Protein AF-A0A659UN12-F1 (afdb_monomer_lite)

Structure (mmCIF, N/CA/C/O backbone):
data_AF-A0A659UN12-F1
#
_entry.id   AF-A0A659UN12-F1
#
loop_
_atom_site.group_PDB
_atom_site.id
_atom_site.type_symbol
_atom_site.label_atom_id
_atom_site.label_alt_id
_atom_site.label_comp_id
_atom_site.label_asym_id
_atom_site.label_entity_id
_atom_site.label_seq_id
_atom_site.pdbx_PDB_ins_code
_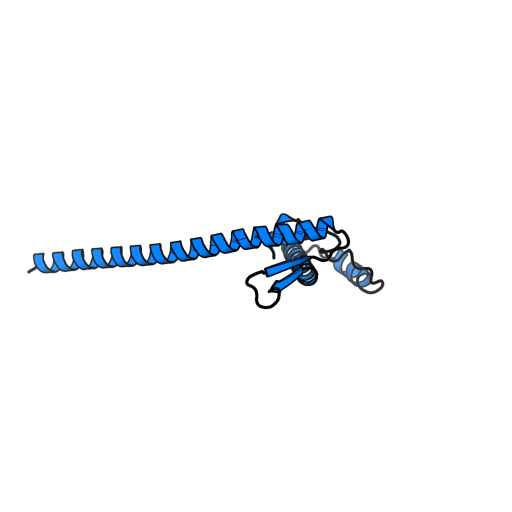atom_site.Cartn_x
_atom_site.Cartn_y
_atom_site.Cartn_z
_atom_site.occupancy
_atom_site.B_iso_or_equiv
_atom_site.auth_seq_id
_atom_site.auth_comp_id
_atom_site.auth_asym_id
_atom_site.auth_atom_id
_atom_site.pdbx_PDB_model_num
ATOM 1 N N . LEU A 1 1 ? -0.762 2.579 -1.713 1.00 91.88 1 LEU A N 1
ATOM 2 C CA . LEU A 1 1 ? 0.355 2.136 -2.586 1.00 91.88 1 LEU A CA 1
ATOM 3 C C . LEU A 1 1 ? 1.663 2.854 -2.258 1.00 91.88 1 LEU A C 1
ATOM 5 O O . LEU A 1 1 ? 2.712 2.249 -2.434 1.00 91.88 1 LEU A O 1
ATOM 9 N N . ASP A 1 2 ? 1.623 4.070 -1.704 1.00 95.31 2 ASP A N 1
ATOM 10 C CA . ASP A 1 2 ? 2.821 4.807 -1.269 1.00 95.31 2 ASP A CA 1
ATOM 11 C C . ASP A 1 2 ? 3.755 4.011 -0.361 1.00 95.31 2 ASP A C 1
ATOM 13 O O . ASP A 1 2 ? 4.960 3.988 -0.592 1.00 95.31 2 ASP A O 1
ATOM 17 N N . GLN A 1 3 ? 3.205 3.296 0.626 1.00 95.69 3 GLN A N 1
ATOM 18 C CA . GLN A 1 3 ? 4.010 2.454 1.515 1.00 95.69 3 GLN A CA 1
ATOM 19 C C . GLN A 1 3 ? 4.693 1.300 0.768 1.00 95.69 3 GLN A C 1
ATOM 21 O O . GLN A 1 3 ? 5.816 0.949 1.096 1.00 95.69 3 GLN A O 1
ATOM 26 N N . VAL A 1 4 ? 4.070 0.739 -0.274 1.00 96.00 4 VAL A N 1
ATOM 27 C CA . VAL A 1 4 ? 4.697 -0.307 -1.103 1.00 96.00 4 VAL A CA 1
ATOM 28 C C . VAL A 1 4 ? 5.844 0.285 -1.922 1.00 96.00 4 VAL A C 1
ATOM 30 O O . VAL A 1 4 ? 6.941 -0.267 -1.919 1.00 96.00 4 VAL A O 1
ATOM 33 N N . VAL A 1 5 ? 5.616 1.441 -2.559 1.00 96.00 5 VAL A N 1
ATOM 34 C CA . VAL A 1 5 ? 6.652 2.189 -3.295 1.00 96.00 5 VAL A CA 1
ATOM 35 C C . VAL A 1 5 ? 7.836 2.515 -2.393 1.00 96.00 5 VAL A C 1
ATOM 37 O O . VAL A 1 5 ? 8.980 2.324 -2.798 1.00 96.00 5 VAL A O 1
ATOM 40 N N . LYS A 1 6 ? 7.568 2.960 -1.164 1.00 95.69 6 LYS A N 1
ATOM 41 C CA . LYS A 1 6 ? 8.593 3.269 -0.169 1.00 95.69 6 LYS A CA 1
ATOM 42 C C . LYS A 1 6 ? 9.348 2.015 0.276 1.00 95.69 6 LYS A C 1
ATOM 44 O O . LYS A 1 6 ? 10.573 2.007 0.228 1.00 95.69 6 LYS A O 1
ATOM 49 N N . ASN A 1 7 ? 8.637 0.954 0.662 1.00 95.94 7 ASN A N 1
ATOM 50 C CA . ASN A 1 7 ? 9.235 -0.283 1.177 1.00 95.94 7 ASN A CA 1
ATOM 51 C C . ASN A 1 7 ? 10.117 -0.989 0.142 1.00 95.94 7 ASN A C 1
ATOM 53 O O . ASN A 1 7 ? 11.111 -1.606 0.511 1.00 95.94 7 ASN A O 1
ATOM 57 N N . LEU A 1 8 ? 9.755 -0.898 -1.140 1.00 96.25 8 LEU A N 1
ATOM 58 C CA . LEU A 1 8 ? 10.508 -1.503 -2.241 1.00 96.25 8 LEU A CA 1
ATOM 59 C C . LEU A 1 8 ? 11.407 -0.508 -2.982 1.00 96.25 8 LEU A C 1
ATOM 61 O O . LEU A 1 8 ? 12.025 -0.873 -3.976 1.00 96.25 8 LEU A O 1
ATOM 65 N N . ASN A 1 9 ? 11.485 0.740 -2.514 1.00 94.88 9 ASN A N 1
ATOM 66 C CA . ASN A 1 9 ? 12.263 1.808 -3.137 1.00 94.88 9 ASN A CA 1
ATOM 67 C C . ASN A 1 9 ? 11.986 1.972 -4.651 1.00 94.88 9 ASN A C 1
ATOM 69 O O . ASN A 1 9 ? 12.896 2.215 -5.447 1.00 94.88 9 ASN A O 1
ATOM 73 N N . LEU A 1 10 ? 10.718 1.852 -5.065 1.00 94.25 10 LEU A N 1
ATOM 74 C CA . LEU A 1 10 ? 10.338 1.827 -6.487 1.00 94.25 10 LEU A CA 1
ATOM 75 C C . LEU A 1 10 ? 10.600 3.156 -7.208 1.00 94.25 10 LEU A C 1
ATOM 77 O O . LEU A 1 10 ? 10.685 3.192 -8.430 1.00 94.25 10 LEU A O 1
ATOM 81 N N . VAL A 1 11 ? 10.801 4.248 -6.469 1.00 93.69 11 VAL A N 1
ATOM 82 C CA . VAL A 1 11 ? 11.256 5.531 -7.032 1.00 93.69 11 VAL A CA 1
ATOM 83 C C . VAL A 1 11 ? 12.633 5.443 -7.698 1.00 93.69 11 VAL A C 1
ATOM 85 O O . VAL A 1 11 ? 12.955 6.284 -8.536 1.00 93.69 11 VAL A O 1
ATOM 88 N N . ASN A 1 12 ? 13.431 4.428 -7.355 1.00 91.62 12 ASN A N 1
ATOM 89 C CA . ASN A 1 12 ? 14.736 4.150 -7.951 1.00 91.62 12 ASN A CA 1
ATOM 90 C C . ASN A 1 12 ? 14.714 2.946 -8.910 1.00 91.62 12 ASN A C 1
ATOM 92 O O . ASN A 1 12 ? 15.727 2.656 -9.542 1.00 91.62 12 ASN A O 1
ATOM 96 N N . ASP A 1 13 ? 13.575 2.266 -9.058 1.00 91.06 13 ASP A N 1
ATOM 97 C CA . ASP A 1 13 ? 13.438 1.122 -9.959 1.00 91.06 13 ASP A CA 1
ATOM 98 C C . ASP A 1 13 ? 13.111 1.600 -11.389 1.00 91.06 13 ASP A C 1
ATOM 100 O O . ASP A 1 13 ? 12.148 2.353 -11.560 1.00 91.06 13 ASP A O 1
ATOM 104 N N . PRO A 1 14 ? 13.862 1.180 -12.427 1.00 89.94 14 PRO A N 1
ATOM 105 C CA . PRO A 1 14 ? 13.657 1.631 -13.805 1.00 89.94 14 PRO A CA 1
ATOM 106 C C . PRO A 1 14 ? 12.251 1.346 -14.352 1.00 89.94 14 PRO A C 1
ATOM 108 O O . PRO A 1 14 ? 11.749 2.117 -15.173 1.00 89.94 14 PRO A O 1
ATOM 111 N N . GLU A 1 15 ? 11.585 0.281 -13.901 1.00 89.12 15 GLU A N 1
ATOM 112 C CA . GLU A 1 15 ? 10.229 -0.067 -14.350 1.00 89.12 15 GLU A CA 1
ATOM 113 C C . GLU A 1 15 ? 9.167 0.901 -13.807 1.00 89.12 15 GLU A C 1
ATOM 115 O O . GLU A 1 15 ? 8.116 1.085 -14.420 1.00 89.12 15 GLU A O 1
ATOM 120 N N . PHE A 1 16 ? 9.450 1.565 -12.683 1.00 92.75 16 PHE A N 1
ATOM 121 C CA . PHE A 1 16 ? 8.479 2.385 -11.958 1.00 92.75 16 PHE A CA 1
ATOM 122 C C . PHE A 1 16 ? 8.839 3.873 -11.941 1.00 92.75 16 PHE A C 1
ATOM 124 O O . PHE A 1 16 ? 7.944 4.716 -11.901 1.00 92.75 16 PHE A O 1
ATOM 131 N N . ASN A 1 17 ? 10.117 4.224 -12.061 1.00 87.88 17 ASN A N 1
ATOM 132 C CA . ASN A 1 17 ? 10.604 5.605 -12.030 1.00 87.88 17 ASN A CA 1
ATOM 133 C C . ASN A 1 17 ? 10.456 6.360 -13.371 1.00 87.88 17 ASN A C 1
ATOM 135 O O . ASN A 1 17 ? 10.816 7.535 -13.461 1.00 87.88 17 ASN A O 1
ATOM 139 N N . GLY A 1 18 ? 9.941 5.699 -14.416 1.00 77.00 18 GLY A N 1
ATOM 140 C CA . GLY A 1 18 ? 9.723 6.286 -15.742 1.00 77.00 18 GLY A CA 1
ATOM 141 C C . GLY A 1 18 ? 10.929 6.237 -16.688 1.00 77.00 18 GLY A C 1
ATOM 142 O O . GLY A 1 18 ? 10.879 6.861 -17.747 1.00 77.00 18 GLY A O 1
ATOM 143 N N . GLN A 1 19 ? 11.999 5.511 -16.344 1.00 72.00 19 GLN A N 1
ATOM 144 C CA . GLN A 1 19 ? 13.180 5.339 -17.203 1.00 72.00 19 GLN A CA 1
ATOM 145 C C . GLN A 1 19 ? 13.110 4.085 -18.096 1.00 72.00 19 GLN A C 1
ATOM 147 O O . GLN A 1 19 ? 13.764 4.049 -19.134 1.00 72.00 19 GLN A O 1
ATOM 152 N N . GLY A 1 20 ? 12.321 3.072 -17.723 1.00 58.31 20 GLY A N 1
ATOM 153 C CA . GLY A 1 20 ? 12.368 1.719 -18.294 1.00 58.31 20 GLY A CA 1
ATOM 154 C C . GLY A 1 20 ? 11.361 1.374 -19.396 1.00 58.31 20 GLY A C 1
ATOM 155 O O . GLY A 1 20 ? 11.231 0.198 -19.717 1.00 58.31 20 GLY A O 1
ATOM 156 N N . SER A 1 21 ? 10.656 2.339 -19.999 1.00 53.56 21 SER A N 1
ATOM 157 C CA . SER A 1 21 ? 9.817 2.053 -21.178 1.00 53.56 21 SER A CA 1
ATOM 158 C C . SER A 1 21 ? 10.460 2.602 -22.450 1.00 53.56 21 SER A C 1
ATOM 160 O O . SER A 1 21 ? 10.574 3.810 -22.655 1.00 53.56 21 SER A O 1
ATOM 162 N N . GLY A 1 22 ? 10.919 1.678 -23.296 1.00 53.06 22 GLY A N 1
ATOM 163 C CA . GLY A 1 22 ? 11.364 1.950 -24.653 1.00 53.06 22 GLY A CA 1
ATOM 164 C C . GLY A 1 22 ? 10.239 2.577 -25.470 1.00 53.06 22 GLY A C 1
ATOM 165 O O . GLY A 1 22 ? 9.304 1.905 -25.891 1.00 53.06 22 GLY A O 1
ATOM 166 N N . GLY A 1 23 ? 10.365 3.879 -25.693 1.00 43.81 23 GLY A N 1
ATOM 167 C CA . GLY A 1 23 ? 9.588 4.675 -26.631 1.00 43.81 23 GLY A CA 1
ATOM 168 C C . GLY A 1 23 ? 10.472 5.827 -27.087 1.00 43.81 23 GLY A C 1
ATOM 169 O O . GLY A 1 23 ? 10.488 6.898 -26.483 1.00 43.81 23 GLY A O 1
ATOM 170 N N . LEU A 1 24 ? 11.292 5.557 -28.101 1.00 55.62 24 LEU A N 1
ATOM 171 C CA . LEU A 1 24 ? 12.171 6.525 -28.747 1.00 55.62 24 LEU A CA 1
ATOM 172 C C . LEU A 1 24 ? 11.356 7.743 -29.221 1.00 55.62 24 LEU A C 1
ATOM 174 O O . LEU A 1 24 ? 10.367 7.579 -29.928 1.00 55.62 24 LEU A O 1
ATOM 178 N N . GLY A 1 25 ? 11.788 8.961 -28.870 1.00 45.84 25 GLY A N 1
ATOM 179 C CA . GLY A 1 25 ? 11.455 10.156 -29.657 1.00 45.84 25 GLY A CA 1
ATOM 180 C C . GLY A 1 25 ? 11.198 11.460 -28.900 1.00 45.84 25 GLY A C 1
ATOM 181 O O . GLY A 1 25 ? 11.709 12.490 -29.323 1.00 45.84 25 GLY A O 1
ATOM 182 N N . VAL A 1 26 ? 10.449 11.463 -27.787 1.00 49.44 26 VAL A N 1
ATOM 183 C CA . VAL A 1 26 ? 9.900 12.736 -27.247 1.00 49.44 26 VAL A CA 1
ATOM 184 C C . VAL A 1 26 ? 10.458 13.182 -25.892 1.00 49.44 26 VAL A C 1
ATOM 186 O O . VAL A 1 26 ? 10.579 14.379 -25.648 1.00 49.44 26 VAL A O 1
ATOM 189 N N . MET A 1 27 ? 10.897 12.265 -25.022 1.00 49.59 27 MET A N 1
ATOM 190 C CA . MET A 1 27 ? 11.386 12.647 -23.680 1.00 49.59 27 MET A CA 1
ATOM 191 C C . MET A 1 27 ? 12.815 13.213 -23.684 1.00 49.59 27 MET A C 1
ATOM 193 O O . MET A 1 27 ? 13.205 13.919 -22.753 1.00 49.59 27 MET A O 1
ATOM 197 N N . SER A 1 28 ? 13.593 12.960 -24.741 1.00 50.41 28 SER A N 1
ATOM 198 C CA . SER A 1 28 ? 14.945 13.522 -24.876 1.00 50.41 28 SER A CA 1
ATOM 199 C C . SER A 1 28 ? 14.931 15.017 -25.221 1.00 50.41 28 SER A C 1
ATOM 201 O O . SER A 1 28 ? 15.873 15.725 -24.877 1.00 50.41 28 SER A O 1
ATOM 203 N N . LEU A 1 29 ? 13.844 15.515 -25.826 1.00 47.78 29 LEU A N 1
ATOM 204 C CA . LEU A 1 29 ? 13.663 16.939 -26.136 1.00 47.78 29 LEU A CA 1
ATOM 205 C C . LEU A 1 29 ? 13.176 17.758 -24.928 1.00 47.78 29 LEU A C 1
ATOM 207 O O . LEU A 1 29 ? 13.351 18.969 -24.910 1.00 47.78 29 LEU A O 1
ATOM 211 N N . ILE A 1 30 ? 12.627 17.116 -23.889 1.00 54.09 30 ILE A N 1
ATOM 212 C CA . ILE A 1 30 ? 12.246 17.796 -22.637 1.00 54.09 30 ILE A CA 1
ATOM 213 C C . ILE A 1 30 ? 13.453 17.907 -21.686 1.00 54.09 30 ILE A C 1
ATOM 215 O O . ILE A 1 30 ? 13.587 18.889 -20.955 1.00 54.09 30 ILE A O 1
ATOM 219 N N . ARG A 1 31 ? 14.400 16.955 -21.735 1.00 51.09 31 ARG A N 1
ATOM 220 C CA . ARG A 1 31 ? 15.635 17.022 -20.927 1.00 51.09 31 ARG A CA 1
ATOM 221 C C . ARG A 1 31 ? 16.533 18.211 -21.274 1.00 51.09 31 ARG A C 1
ATOM 223 O O . ARG A 1 31 ? 17.199 18.716 -20.377 1.00 51.09 31 ARG A O 1
ATOM 230 N N . SER A 1 32 ? 16.525 18.708 -22.513 1.00 48.28 32 SER A N 1
ATOM 231 C CA . SER A 1 32 ? 17.337 19.880 -22.885 1.00 48.28 32 SER A CA 1
ATOM 232 C C . SER A 1 32 ? 16.826 21.198 -22.284 1.00 48.28 32 SER A C 1
ATOM 234 O O . SER A 1 32 ? 17.584 22.164 -22.213 1.00 48.28 32 SER A O 1
ATOM 236 N N . ILE A 1 33 ? 15.579 21.231 -21.795 1.00 52.28 33 ILE A N 1
ATOM 237 C CA . ILE A 1 33 ? 14.967 22.395 -21.131 1.00 52.28 33 ILE A CA 1
ATOM 238 C C . ILE A 1 33 ? 15.029 22.251 -19.595 1.00 52.28 33 ILE A C 1
ATOM 240 O O . ILE A 1 33 ? 15.142 23.243 -18.880 1.00 52.28 33 ILE A O 1
ATOM 244 N N . VAL A 1 34 ? 15.034 21.013 -19.081 1.00 52.69 34 VAL A N 1
ATOM 245 C CA . VAL A 1 34 ? 15.052 20.686 -17.638 1.00 52.69 34 VAL A CA 1
ATOM 246 C C . VAL A 1 34 ? 16.454 20.697 -17.009 1.00 52.69 34 VAL A C 1
ATOM 248 O O . VAL A 1 34 ? 16.565 20.818 -15.798 1.00 52.69 34 VAL A O 1
ATOM 251 N N . SER A 1 35 ? 17.545 20.676 -17.781 1.00 47.69 35 SER A N 1
ATOM 252 C CA . SER A 1 35 ? 18.900 20.863 -17.216 1.00 47.69 35 SER A CA 1
ATOM 253 C C . SER A 1 35 ? 19.236 22.314 -16.820 1.00 47.69 35 SER A C 1
ATOM 255 O O . SER A 1 35 ? 20.382 22.593 -16.481 1.00 47.69 35 SER A O 1
ATOM 257 N N . ARG A 1 36 ? 18.277 23.255 -16.869 1.00 49.00 36 ARG A N 1
ATOM 258 C CA . ARG A 1 36 ? 18.480 24.677 -16.506 1.00 49.00 36 ARG A CA 1
ATOM 259 C C . ARG A 1 36 ? 17.706 25.151 -15.272 1.00 49.00 36 ARG A C 1
ATOM 261 O O . ARG A 1 36 ? 17.714 26.347 -14.988 1.00 49.00 36 ARG A O 1
ATOM 268 N N . HIS A 1 37 ? 17.033 24.266 -14.544 1.00 43.06 37 HIS A N 1
ATOM 269 C CA . HIS A 1 37 ? 16.344 24.655 -13.316 1.00 43.06 37 HIS A CA 1
ATOM 270 C C . HIS A 1 37 ? 16.501 23.570 -12.258 1.00 43.06 37 HIS A C 1
ATOM 272 O O . HIS A 1 37 ? 15.691 22.651 -12.163 1.00 43.06 37 HIS A O 1
ATOM 278 N N . ASP A 1 38 ? 17.547 23.719 -11.449 1.00 47.06 38 ASP A N 1
ATOM 279 C CA . ASP A 1 38 ? 17.553 23.239 -10.072 1.00 47.06 38 ASP A CA 1
ATOM 280 C C . ASP A 1 38 ? 16.368 23.895 -9.343 1.00 47.06 38 ASP A C 1
ATOM 282 O O . ASP A 1 38 ? 16.456 25.003 -8.812 1.00 47.06 38 ASP A O 1
ATOM 286 N N . GLY A 1 39 ? 15.206 23.245 -9.405 1.00 52.56 39 GLY A N 1
ATOM 287 C CA . GLY A 1 39 ? 14.070 23.547 -8.543 1.00 52.56 39 GLY A CA 1
ATOM 288 C C . GLY A 1 39 ? 14.306 22.986 -7.135 1.00 52.56 39 GLY A C 1
ATOM 289 O O . GLY A 1 39 ? 15.132 22.090 -6.957 1.00 52.56 39 GLY A O 1
ATOM 290 N N . PRO A 1 40 ? 13.589 23.478 -6.109 1.00 53.50 40 PRO A N 1
ATOM 291 C CA . PRO A 1 40 ? 13.740 22.985 -4.743 1.00 53.50 40 PRO A CA 1
ATOM 292 C C . PRO A 1 40 ? 13.494 21.470 -4.713 1.00 53.50 40 PRO A C 1
ATOM 294 O O . PRO A 1 40 ? 12.403 21.013 -5.058 1.00 53.50 40 PRO A O 1
ATOM 297 N N . GLY A 1 41 ? 14.506 20.697 -4.299 1.00 56.34 41 GLY A N 1
ATOM 298 C CA . GLY A 1 41 ? 14.564 19.234 -4.453 1.00 56.34 41 GLY A CA 1
ATOM 299 C C . GLY A 1 41 ? 13.358 18.440 -3.923 1.00 56.34 41 GLY A C 1
ATOM 300 O O . GLY A 1 41 ? 13.142 17.306 -4.347 1.00 56.34 41 GLY A O 1
ATOM 301 N N . GLY A 1 42 ? 12.519 19.040 -3.070 1.00 58.50 42 GLY A N 1
ATOM 302 C CA . GLY A 1 42 ? 11.260 18.450 -2.608 1.00 58.50 42 GLY A CA 1
ATOM 303 C C . GLY A 1 42 ? 10.17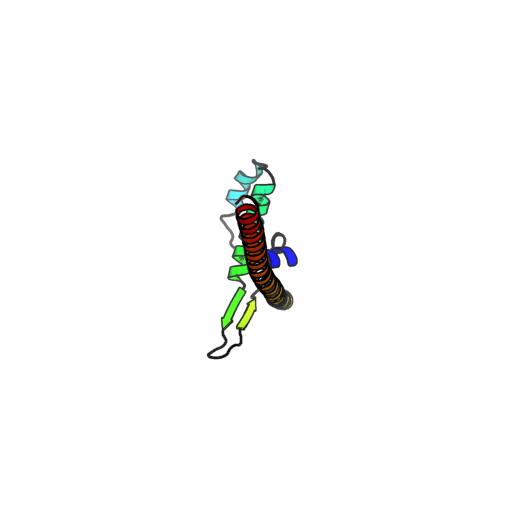6 18.312 -3.688 1.00 58.50 42 GLY A C 1
ATOM 304 O O . GLY A 1 42 ? 9.408 17.353 -3.657 1.00 58.50 42 GLY A O 1
ATOM 305 N N . VAL A 1 43 ? 10.117 19.206 -4.684 1.00 63.34 43 VAL A N 1
ATOM 306 C CA . VAL A 1 43 ? 9.105 19.124 -5.762 1.00 63.34 43 VAL A CA 1
ATOM 307 C C . VAL A 1 43 ? 9.387 17.942 -6.693 1.00 63.34 43 VAL A C 1
ATOM 309 O O . VAL A 1 43 ? 8.466 17.271 -7.166 1.00 63.34 43 VAL A O 1
ATOM 312 N N . ASP A 1 44 ? 10.664 17.644 -6.918 1.00 77.44 44 ASP A N 1
ATOM 313 C CA . ASP A 1 44 ? 11.071 16.527 -7.764 1.00 77.44 44 ASP A CA 1
ATOM 314 C C . ASP A 1 44 ? 10.882 15.176 -7.071 1.00 77.44 44 ASP A C 1
ATOM 316 O O . ASP A 1 44 ? 10.516 14.202 -7.729 1.00 77.44 44 ASP A O 1
ATOM 320 N N . GLU A 1 45 ? 11.066 15.104 -5.752 1.00 81.75 45 GLU A N 1
ATOM 321 C CA . GLU A 1 45 ? 10.807 13.886 -4.981 1.00 81.75 45 GLU A CA 1
ATOM 322 C C . GLU A 1 45 ? 9.325 13.503 -4.988 1.00 81.75 45 GLU A C 1
ATOM 324 O O . GLU A 1 45 ? 8.990 12.366 -5.327 1.00 81.75 45 GLU A O 1
ATOM 329 N N . VAL A 1 46 ? 8.431 14.461 -4.725 1.00 86.19 46 VAL A N 1
ATOM 330 C CA . VAL A 1 46 ? 6.977 14.235 -4.776 1.00 86.19 46 VAL A CA 1
ATOM 331 C C . VAL A 1 46 ? 6.544 13.775 -6.169 1.00 86.19 46 VAL A C 1
ATOM 333 O O . VAL A 1 46 ? 5.742 12.847 -6.299 1.00 86.19 46 VAL A O 1
ATOM 336 N N . ARG A 1 47 ? 7.113 14.364 -7.230 1.00 86.81 47 ARG A N 1
ATOM 337 C CA . ARG A 1 47 ? 6.819 13.956 -8.611 1.00 86.81 47 ARG A CA 1
ATOM 338 C C . ARG A 1 47 ? 7.285 12.526 -8.897 1.00 86.81 47 ARG A C 1
ATOM 340 O O . ARG A 1 47 ? 6.525 11.756 -9.481 1.00 86.81 47 ARG A O 1
ATOM 347 N N . ARG A 1 48 ? 8.501 12.151 -8.483 1.00 88.62 48 ARG A N 1
ATOM 348 C CA . ARG A 1 48 ? 9.023 10.778 -8.648 1.00 88.62 48 ARG A CA 1
ATOM 349 C C . ARG A 1 48 ? 8.186 9.758 -7.881 1.00 88.62 48 ARG A C 1
ATOM 351 O O . ARG A 1 48 ? 7.864 8.709 -8.433 1.00 88.62 48 ARG A O 1
ATOM 358 N N . GLN A 1 49 ? 7.793 10.087 -6.653 1.00 91.94 49 GLN A N 1
ATOM 359 C CA . GLN A 1 49 ? 6.915 9.253 -5.837 1.00 91.94 49 GLN A CA 1
ATOM 360 C C . GLN A 1 49 ? 5.566 9.031 -6.532 1.00 91.94 49 GLN A C 1
ATOM 362 O O . GLN A 1 49 ? 5.154 7.888 -6.717 1.00 91.94 49 GLN A O 1
ATOM 367 N N . ALA A 1 50 ? 4.908 10.102 -6.984 1.00 93.12 50 ALA A N 1
ATOM 368 C CA . ALA A 1 50 ? 3.624 10.008 -7.677 1.00 93.12 50 ALA A CA 1
ATOM 369 C C . ALA A 1 50 ? 3.714 9.176 -8.970 1.00 93.12 50 ALA A C 1
ATOM 371 O O . ALA A 1 50 ? 2.826 8.370 -9.251 1.00 93.12 50 ALA A O 1
ATOM 372 N N . LEU A 1 51 ? 4.803 9.322 -9.735 1.00 93.00 51 LEU A N 1
ATOM 373 C CA . LEU A 1 51 ? 5.061 8.508 -10.926 1.00 93.00 51 LEU A CA 1
ATOM 374 C C . LEU A 1 51 ? 5.231 7.024 -10.581 1.00 93.00 51 LEU A C 1
ATOM 376 O O . LEU A 1 51 ? 4.588 6.180 -11.207 1.00 93.00 51 LEU A O 1
ATOM 380 N N . ALA A 1 52 ? 6.036 6.708 -9.565 1.00 94.44 52 ALA A N 1
ATOM 381 C CA . ALA A 1 52 ? 6.243 5.335 -9.112 1.00 94.44 52 ALA A CA 1
ATOM 382 C C . ALA A 1 52 ? 4.942 4.693 -8.617 1.00 94.44 52 ALA A C 1
ATOM 384 O O . ALA A 1 52 ? 4.652 3.551 -8.968 1.00 94.44 52 ALA A O 1
ATOM 385 N N . VAL A 1 53 ? 4.115 5.438 -7.878 1.00 96.44 53 VAL A N 1
ATOM 386 C CA . VAL A 1 53 ? 2.780 4.985 -7.460 1.00 96.44 53 VAL A CA 1
ATOM 387 C C . VAL A 1 53 ? 1.880 4.734 -8.665 1.00 96.44 53 VAL A C 1
ATOM 389 O O . VAL A 1 53 ? 1.226 3.694 -8.728 1.00 96.44 53 VAL A O 1
ATOM 392 N N . GLY A 1 54 ? 1.858 5.652 -9.633 1.00 94.81 54 GLY A N 1
ATOM 393 C CA . GLY A 1 54 ? 1.052 5.513 -10.843 1.00 94.81 54 GLY A CA 1
ATOM 394 C C . GLY A 1 54 ? 1.451 4.298 -11.682 1.00 94.81 54 GLY A C 1
ATOM 395 O O . GLY A 1 54 ? 0.584 3.567 -12.159 1.00 94.81 54 GLY A O 1
ATOM 396 N N . ASN A 1 55 ? 2.749 4.038 -11.831 1.00 94.56 55 ASN A N 1
ATOM 397 C CA . ASN A 1 55 ? 3.247 2.864 -12.548 1.00 94.56 55 ASN A CA 1
ATOM 398 C C . ASN A 1 55 ? 3.014 1.568 -11.760 1.00 94.56 55 ASN A C 1
ATOM 400 O O . ASN A 1 55 ? 2.588 0.573 -12.345 1.00 94.56 55 ASN A O 1
ATOM 404 N N . LEU A 1 56 ? 3.181 1.595 -10.434 1.00 96.12 56 LEU A N 1
ATOM 405 C CA . LEU A 1 56 ? 2.838 0.465 -9.571 1.00 96.12 56 LEU A CA 1
ATOM 406 C C . LEU A 1 56 ? 1.356 0.106 -9.705 1.00 96.12 56 LEU A C 1
ATOM 408 O O . LEU A 1 56 ? 1.029 -1.063 -9.891 1.00 96.12 56 LEU A O 1
ATOM 412 N N . ALA A 1 57 ? 0.467 1.100 -9.682 1.00 95.94 57 ALA A N 1
ATOM 413 C CA . ALA A 1 57 ? -0.968 0.887 -9.844 1.00 95.94 57 ALA A CA 1
ATOM 414 C C . ALA A 1 57 ? -1.317 0.224 -11.186 1.00 95.94 57 ALA A C 1
ATOM 416 O O . ALA A 1 57 ? -2.191 -0.631 -11.223 1.00 95.94 57 ALA A O 1
ATOM 417 N N . LYS A 1 58 ? -0.614 0.569 -12.274 1.00 95.44 58 LYS A N 1
ATOM 418 C CA . LYS A 1 58 ? -0.800 -0.075 -13.589 1.00 95.44 58 LYS A CA 1
ATOM 419 C C . LYS A 1 58 ? -0.296 -1.517 -13.627 1.00 95.44 58 LYS A C 1
ATOM 421 O O . LYS A 1 58 ? -0.841 -2.328 -14.365 1.00 95.44 58 LYS A O 1
ATOM 426 N N . SER A 1 59 ? 0.757 -1.820 -12.870 1.00 94.69 59 SER A N 1
ATOM 427 C CA . SER A 1 59 ? 1.347 -3.163 -12.804 1.00 94.69 59 SER A CA 1
ATOM 428 C C . SER A 1 59 ? 0.592 -4.123 -11.881 1.00 94.69 59 SER A C 1
ATOM 430 O O . SER A 1 59 ? 0.820 -5.329 -11.942 1.00 94.69 59 SER A O 1
ATOM 432 N N . LEU A 1 60 ? -0.270 -3.599 -11.004 1.00 96.62 60 LEU A N 1
ATOM 433 C CA . LEU A 1 60 ? -0.954 -4.356 -9.964 1.00 96.62 60 LEU A CA 1
ATOM 434 C C . LEU A 1 60 ? -2.404 -4.639 -10.373 1.0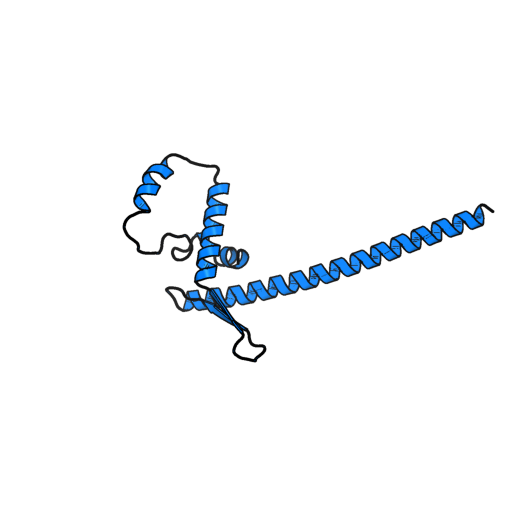0 96.62 60 LEU A C 1
ATOM 436 O O . LEU A 1 60 ? -3.151 -3.725 -10.711 1.00 96.62 60 LEU A O 1
ATOM 440 N N . SER A 1 61 ? -2.824 -5.895 -10.260 1.00 96.25 61 SER A N 1
ATOM 441 C CA . SER A 1 61 ? -4.222 -6.306 -10.382 1.00 96.25 61 SER A CA 1
ATOM 442 C C . SER A 1 61 ? -4.725 -6.835 -9.045 1.00 96.25 61 SER A C 1
ATOM 444 O O . SER A 1 61 ? -4.066 -7.657 -8.401 1.00 96.25 61 SER A O 1
ATOM 446 N N . VAL A 1 62 ? -5.894 -6.355 -8.623 1.00 94.06 62 VAL A N 1
ATOM 447 C CA . VAL A 1 62 ? -6.578 -6.806 -7.410 1.00 94.06 62 VAL A CA 1
ATOM 448 C C . VAL A 1 62 ? -8.008 -7.155 -7.779 1.00 94.06 62 VAL A C 1
ATOM 450 O O . VAL A 1 62 ? -8.781 -6.286 -8.178 1.00 94.06 62 VAL A O 1
ATOM 453 N N . GLU A 1 63 ? -8.366 -8.423 -7.626 1.00 93.38 63 GLU A N 1
ATOM 454 C CA . GLU A 1 63 ? -9.683 -8.923 -8.007 1.00 93.38 63 GLU A CA 1
ATOM 455 C C . GLU A 1 63 ? -10.222 -9.924 -6.989 1.00 93.38 63 GLU A C 1
ATOM 457 O O . GLU A 1 63 ? -9.478 -10.630 -6.306 1.00 93.38 63 GLU A O 1
ATOM 462 N N . ARG A 1 64 ? -11.548 -10.000 -6.883 1.00 92.75 64 ARG A N 1
ATOM 463 C CA . ARG A 1 64 ? -12.210 -11.054 -6.116 1.00 92.75 64 ARG A CA 1
ATOM 464 C C . ARG A 1 64 ? -12.401 -12.268 -7.018 1.00 92.75 64 ARG A C 1
ATOM 466 O O . ARG A 1 64 ? -13.041 -12.167 -8.062 1.00 92.75 64 ARG A O 1
ATOM 473 N N . THR A 1 65 ? -11.901 -13.426 -6.597 1.00 89.75 65 THR A N 1
ATOM 474 C CA . THR A 1 65 ? -11.999 -14.656 -7.390 1.00 89.75 65 THR A CA 1
ATOM 475 C C . THR A 1 65 ? -13.432 -15.204 -7.362 1.00 89.75 65 THR A C 1
ATOM 477 O O . THR A 1 65 ? -13.872 -15.823 -6.385 1.00 89.75 65 THR A O 1
ATOM 480 N N . GLY A 1 66 ? -14.179 -14.986 -8.448 1.00 82.50 66 GLY A N 1
ATOM 481 C CA . GLY A 1 66 ? -15.536 -15.508 -8.635 1.00 82.50 66 GLY A CA 1
ATOM 482 C C . GLY A 1 66 ? -16.523 -15.048 -7.552 1.00 82.50 66 GLY A C 1
ATOM 483 O O . GLY A 1 66 ? -16.566 -13.877 -7.184 1.00 82.50 66 GLY A O 1
ATOM 484 N N . LYS A 1 67 ? -17.329 -15.981 -7.023 1.00 82.00 67 LYS A N 1
ATOM 485 C CA . LYS A 1 67 ? -18.292 -15.730 -5.926 1.00 82.00 67 LYS A CA 1
ATOM 486 C C . LYS A 1 67 ? -17.723 -16.030 -4.530 1.00 82.00 67 LYS A C 1
ATOM 488 O O . LYS A 1 67 ? -18.484 -16.246 -3.592 1.00 82.00 67 LYS A O 1
ATOM 493 N N . THR A 1 68 ? -16.402 -16.092 -4.387 1.00 86.06 68 THR A N 1
ATOM 494 C CA . THR A 1 68 ? -15.753 -16.449 -3.117 1.00 86.06 68 THR A CA 1
ATOM 495 C C . THR A 1 68 ? -15.355 -15.211 -2.307 1.00 86.06 68 THR A C 1
ATOM 497 O O . THR A 1 68 ? -15.432 -14.078 -2.782 1.00 86.06 68 THR A O 1
ATOM 500 N N . PHE A 1 69 ? -14.902 -15.427 -1.069 1.00 86.75 69 PHE A N 1
ATOM 501 C CA . PHE A 1 69 ? -14.286 -14.393 -0.228 1.00 86.75 69 PHE A CA 1
ATOM 502 C C . PHE A 1 69 ? -12.769 -14.261 -0.450 1.00 86.75 69 PHE A C 1
ATOM 504 O O . PHE A 1 69 ? -12.096 -13.579 0.319 1.00 86.75 69 PHE A O 1
ATOM 511 N N . VAL A 1 70 ? -12.221 -14.900 -1.488 1.00 91.31 70 VAL A N 1
ATOM 512 C CA . VAL A 1 70 ? -10.792 -14.840 -1.806 1.00 91.31 70 VAL A CA 1
ATOM 513 C C . VAL A 1 70 ? -10.509 -13.616 -2.674 1.00 91.31 70 VAL A C 1
ATOM 515 O O . VAL A 1 70 ? -11.156 -13.403 -3.701 1.00 91.31 70 VAL A O 1
ATOM 518 N N . ILE A 1 71 ? -9.533 -12.815 -2.248 1.00 91.81 71 ILE A N 1
ATOM 519 C CA . ILE A 1 71 ? -8.986 -11.699 -3.021 1.00 91.81 71 ILE A CA 1
ATOM 520 C C . ILE A 1 71 ? -7.643 -12.138 -3.592 1.00 91.81 71 ILE A C 1
ATOM 522 O O . ILE A 1 71 ? -6.743 -12.517 -2.841 1.00 91.81 71 ILE A O 1
ATOM 526 N N . SER A 1 72 ? -7.523 -12.080 -4.912 1.00 92.88 72 SER A N 1
ATOM 527 C CA . SER A 1 72 ? -6.273 -12.293 -5.624 1.00 92.88 72 SER A CA 1
ATOM 528 C C . SER A 1 72 ? -5.555 -10.959 -5.796 1.00 92.88 72 SER A C 1
ATOM 530 O O . SER A 1 72 ? -6.162 -9.966 -6.201 1.00 92.88 72 SER A O 1
ATOM 532 N N . VAL A 1 73 ? -4.261 -10.943 -5.479 1.00 95.12 73 VAL A N 1
ATOM 533 C CA . VAL A 1 73 ? -3.363 -9.809 -5.714 1.00 95.12 73 VAL A CA 1
ATOM 534 C C . VAL A 1 73 ? -2.245 -10.307 -6.612 1.00 95.12 73 VAL A C 1
ATOM 536 O O . VAL A 1 73 ? -1.501 -11.209 -6.232 1.00 95.12 73 VAL A O 1
ATOM 539 N N . SER A 1 74 ? -2.135 -9.724 -7.800 1.00 95.94 74 SER A N 1
ATOM 540 C CA . SER A 1 74 ? -1.119 -10.072 -8.794 1.00 95.94 74 SER A CA 1
ATOM 541 C C . SER A 1 74 ? -0.356 -8.824 -9.213 1.00 95.94 74 SER A C 1
ATOM 543 O O . SER A 1 74 ? -0.930 -7.740 -9.276 1.00 95.94 74 SER A O 1
ATOM 545 N N . ALA A 1 75 ? 0.929 -8.971 -9.519 1.00 97.00 75 ALA A N 1
ATOM 546 C CA . ALA A 1 75 ? 1.750 -7.910 -10.088 1.00 97.00 75 ALA A CA 1
ATOM 547 C C . ALA A 1 75 ? 2.440 -8.421 -11.353 1.00 97.00 75 ALA A C 1
ATOM 549 O O . ALA A 1 75 ? 2.817 -9.591 -11.410 1.00 97.00 75 ALA A O 1
ATOM 550 N N . VAL A 1 76 ? 2.597 -7.553 -12.349 1.00 96.81 76 VAL A N 1
ATOM 551 C CA . VAL A 1 76 ? 3.275 -7.865 -13.611 1.00 96.81 76 VAL A CA 1
ATOM 552 C C . VAL A 1 76 ? 4.482 -6.951 -13.767 1.00 96.81 76 VAL A C 1
ATOM 554 O O . VAL A 1 76 ? 4.343 -5.734 -13.867 1.00 96.81 76 VAL A O 1
ATOM 557 N N . THR A 1 77 ? 5.668 -7.548 -13.806 1.00 95.19 77 THR A N 1
ATOM 558 C CA . THR A 1 77 ? 6.949 -6.870 -14.044 1.00 95.19 77 THR A CA 1
ATOM 559 C C . THR A 1 77 ? 7.803 -7.673 -15.021 1.00 95.19 77 THR A C 1
ATOM 561 O O . THR A 1 77 ? 7.431 -8.772 -15.436 1.00 95.19 77 THR A O 1
ATOM 564 N N . GLN A 1 78 ? 8.980 -7.158 -15.374 1.00 92.94 78 GLN A N 1
ATOM 565 C CA . GLN A 1 78 ? 9.932 -7.857 -16.246 1.00 92.94 78 GLN A CA 1
ATOM 56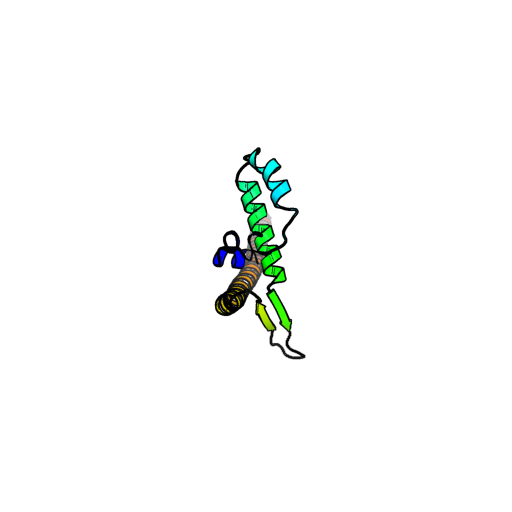6 C C . GLN A 1 78 ? 10.577 -9.097 -15.593 1.00 92.94 78 GLN A C 1
ATOM 568 O O . GLN A 1 78 ? 11.233 -9.879 -16.277 1.00 92.94 78 GLN A O 1
ATOM 573 N N . ASN A 1 79 ? 10.410 -9.294 -14.280 1.00 93.06 79 ASN A N 1
ATOM 574 C CA . ASN A 1 79 ? 11.012 -10.392 -13.524 1.00 93.06 79 ASN A CA 1
ATOM 575 C C . ASN A 1 79 ? 9.987 -11.018 -12.556 1.00 93.06 79 ASN A C 1
ATOM 577 O O . ASN A 1 79 ? 9.394 -10.325 -11.727 1.00 93.06 79 ASN A O 1
ATOM 581 N N . GLY A 1 80 ? 9.824 -12.344 -12.612 1.00 96.56 80 GLY A N 1
ATOM 582 C CA . GLY A 1 80 ? 8.855 -13.071 -11.782 1.00 96.56 80 GLY A CA 1
ATOM 583 C C . GLY A 1 80 ? 9.082 -12.944 -10.268 1.00 96.56 80 GLY A C 1
ATOM 584 O O . GLY A 1 80 ? 8.117 -12.822 -9.516 1.00 96.56 80 GLY A O 1
ATOM 585 N N . GLU A 1 81 ? 10.332 -12.889 -9.806 1.00 97.12 81 GLU A N 1
ATOM 586 C CA . GLU A 1 81 ? 10.667 -12.660 -8.393 1.00 97.12 81 GLU A CA 1
ATOM 587 C C . GLU A 1 81 ? 10.249 -11.257 -7.948 1.00 97.12 81 GLU A C 1
ATOM 589 O O . GLU A 1 81 ? 9.661 -11.095 -6.878 1.00 97.12 81 GLU A O 1
ATOM 594 N N . LYS A 1 82 ? 10.472 -10.241 -8.793 1.00 96.31 82 LYS A N 1
ATOM 595 C CA . LYS A 1 82 ? 10.024 -8.866 -8.520 1.00 96.31 82 LYS A CA 1
ATOM 596 C C . LYS A 1 82 ? 8.496 -8.784 -8.470 1.00 96.31 82 LYS A C 1
ATOM 598 O O . LYS A 1 82 ? 7.947 -8.136 -7.582 1.00 96.31 82 LYS A O 1
ATOM 603 N N . SER A 1 83 ? 7.809 -9.470 -9.382 1.00 97.81 83 SER A N 1
ATOM 604 C CA . SER A 1 83 ? 6.345 -9.576 -9.373 1.00 97.81 83 SER A CA 1
ATOM 605 C C . SER A 1 83 ? 5.835 -10.194 -8.063 1.00 97.81 83 SER A C 1
ATOM 607 O O . SER A 1 83 ? 4.974 -9.618 -7.393 1.00 97.81 83 SER A O 1
ATOM 609 N N . ALA A 1 84 ? 6.417 -11.322 -7.641 1.00 97.75 84 ALA A N 1
ATOM 610 C CA . ALA A 1 84 ? 6.069 -11.974 -6.380 1.00 97.75 84 ALA A CA 1
ATOM 611 C C . ALA A 1 84 ? 6.352 -11.074 -5.167 1.00 97.75 84 ALA A C 1
ATOM 613 O O . ALA A 1 84 ? 5.525 -10.979 -4.257 1.00 97.75 84 ALA A O 1
ATOM 614 N N . LEU A 1 85 ? 7.489 -10.374 -5.166 1.00 97.81 85 LEU A N 1
ATOM 615 C CA . LEU A 1 85 ? 7.858 -9.440 -4.107 1.00 97.81 85 LEU A CA 1
ATOM 616 C C . LEU A 1 85 ? 6.832 -8.309 -3.982 1.00 97.81 85 LEU A C 1
ATOM 618 O O . LEU A 1 85 ? 6.330 -8.069 -2.887 1.00 97.81 85 LEU A O 1
ATOM 622 N N . ILE A 1 86 ? 6.457 -7.670 -5.093 1.00 97.62 86 ILE A N 1
ATOM 623 C CA . ILE A 1 86 ? 5.455 -6.595 -5.097 1.00 97.62 86 IL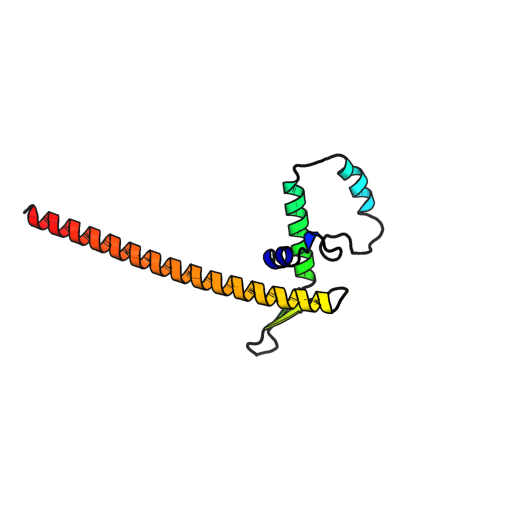E A CA 1
ATOM 624 C C . ILE A 1 86 ? 4.104 -7.091 -4.576 1.00 97.62 86 ILE A C 1
ATOM 626 O O . ILE A 1 86 ? 3.506 -6.437 -3.713 1.00 97.62 86 ILE A O 1
ATOM 630 N N . ALA A 1 87 ? 3.623 -8.242 -5.055 1.00 97.69 87 ALA A N 1
ATOM 631 C CA . ALA A 1 87 ? 2.352 -8.808 -4.602 1.00 97.69 87 ALA A CA 1
ATOM 632 C C . ALA A 1 87 ? 2.373 -9.111 -3.090 1.00 97.69 87 ALA A C 1
ATOM 634 O O . ALA A 1 87 ? 1.462 -8.714 -2.356 1.00 97.69 87 ALA A O 1
ATOM 635 N N . ASN A 1 88 ? 3.453 -9.728 -2.599 1.00 97.19 88 ASN A N 1
ATOM 636 C CA . ASN A 1 88 ? 3.629 -10.049 -1.183 1.00 97.19 88 ASN A CA 1
ATOM 637 C C . ASN A 1 88 ? 3.720 -8.790 -0.311 1.00 97.19 88 ASN A C 1
ATOM 639 O O . ASN A 1 88 ? 3.042 -8.698 0.714 1.00 97.19 88 ASN A O 1
ATOM 643 N N . THR A 1 89 ? 4.503 -7.789 -0.719 1.00 97.94 89 THR A N 1
ATOM 644 C CA . THR A 1 89 ? 4.601 -6.520 0.013 1.00 97.94 89 THR A CA 1
ATOM 645 C C . THR A 1 89 ? 3.269 -5.780 0.030 1.00 97.94 89 THR A C 1
ATOM 647 O O . THR A 1 89 ? 2.897 -5.229 1.065 1.00 97.94 89 THR A O 1
ATOM 650 N N . THR A 1 90 ? 2.514 -5.808 -1.069 1.00 97.06 90 THR A N 1
ATOM 651 C CA . THR A 1 90 ? 1.172 -5.210 -1.130 1.00 97.06 90 THR A CA 1
ATOM 652 C C . THR A 1 90 ? 0.231 -5.861 -0.122 1.00 97.06 90 THR A C 1
ATOM 654 O O . THR A 1 90 ? -0.452 -5.152 0.619 1.00 97.06 90 THR A O 1
ATOM 657 N N . ARG A 1 91 ? 0.242 -7.198 -0.029 1.00 96.19 91 ARG A N 1
ATOM 658 C CA . ARG A 1 91 ? -0.512 -7.934 0.995 1.00 96.19 91 ARG A CA 1
ATOM 659 C C . ARG A 1 91 ? -0.117 -7.500 2.409 1.00 96.19 91 ARG A C 1
ATOM 661 O O . ARG A 1 91 ? -0.998 -7.198 3.211 1.00 96.19 91 ARG A O 1
ATOM 668 N N . THR A 1 92 ? 1.179 -7.457 2.714 1.00 96.81 92 THR A N 1
ATOM 669 C CA . THR A 1 92 ? 1.676 -7.084 4.049 1.00 96.81 92 THR A CA 1
ATOM 670 C C . THR A 1 92 ? 1.273 -5.662 4.427 1.00 96.81 92 THR A C 1
ATOM 672 O O . THR A 1 92 ? 0.750 -5.439 5.516 1.00 96.81 92 THR A O 1
ATOM 675 N N . VAL A 1 93 ? 1.456 -4.704 3.516 1.00 96.81 93 VAL A N 1
ATOM 676 C CA . VAL A 1 93 ? 1.059 -3.306 3.733 1.00 96.81 93 VAL A CA 1
ATOM 677 C C . VAL A 1 93 ? -0.449 -3.202 3.949 1.00 96.81 93 VAL A C 1
ATOM 679 O O . VAL A 1 93 ? -0.881 -2.515 4.867 1.00 96.81 93 VAL A O 1
ATOM 682 N N . PHE A 1 94 ? -1.262 -3.913 3.163 1.00 94.81 94 PHE A N 1
ATOM 683 C CA . PHE A 1 94 ? -2.712 -3.915 3.356 1.00 94.81 94 PHE A CA 1
ATOM 684 C C . PHE A 1 94 ? -3.110 -4.422 4.749 1.00 94.81 94 PHE A C 1
ATOM 686 O O . PHE A 1 94 ? -3.949 -3.808 5.402 1.00 94.81 94 PHE A O 1
ATOM 693 N N . GLN A 1 95 ? -2.489 -5.504 5.230 1.00 95.12 95 GLN A N 1
ATOM 694 C CA . GLN A 1 95 ? -2.747 -6.031 6.574 1.00 95.12 95 GLN A CA 1
ATOM 695 C C . GLN A 1 95 ? -2.367 -5.028 7.671 1.00 95.12 95 GLN A C 1
ATOM 697 O O . GLN A 1 95 ? -3.118 -4.859 8.630 1.00 95.12 95 GLN A O 1
ATOM 702 N N . GLN A 1 96 ? -1.229 -4.345 7.518 1.00 95.44 96 GLN A N 1
ATOM 703 C CA . GLN A 1 96 ? -0.774 -3.318 8.458 1.00 95.44 96 GLN A CA 1
ATOM 704 C C . GLN A 1 96 ? -1.728 -2.121 8.499 1.00 95.44 96 GLN A C 1
ATOM 706 O O . GLN A 1 96 ? -2.136 -1.702 9.581 1.00 95.44 96 GLN A O 1
ATOM 711 N N . GLU A 1 97 ? -2.125 -1.603 7.336 1.00 94.00 97 GLU A N 1
ATOM 712 C CA . GLU A 1 97 ? -3.077 -0.493 7.251 1.00 94.00 97 GLU A CA 1
ATOM 713 C C . GLU A 1 97 ? -4.444 -0.903 7.811 1.00 94.00 97 GLU A C 1
ATOM 715 O O . GLU A 1 97 ? -5.023 -0.168 8.603 1.00 94.00 97 GLU A O 1
ATOM 720 N N . ALA A 1 98 ? -4.936 -2.106 7.498 1.00 92.12 98 ALA A N 1
ATOM 721 C CA . ALA A 1 98 ? -6.191 -2.614 8.052 1.00 92.12 98 ALA A CA 1
ATOM 722 C C . ALA A 1 98 ? -6.160 -2.692 9.589 1.00 92.12 98 ALA A C 1
ATOM 724 O O . ALA A 1 98 ? -7.104 -2.246 10.243 1.00 92.12 98 ALA A O 1
ATOM 725 N N . ALA A 1 99 ? -5.069 -3.202 10.170 1.00 93.19 99 ALA A N 1
ATOM 726 C CA . ALA A 1 99 ? -4.890 -3.250 11.621 1.00 93.19 99 ALA A CA 1
ATOM 727 C C . ALA A 1 99 ? -4.836 -1.843 12.237 1.00 93.19 99 ALA A C 1
ATOM 729 O O . ALA A 1 99 ? -5.474 -1.586 13.260 1.00 93.19 99 ALA A O 1
ATOM 730 N N . LYS A 1 100 ? -4.131 -0.907 11.589 1.00 92.50 100 LYS A N 1
ATOM 731 C CA . LYS A 1 100 ? -4.073 0.492 12.021 1.00 92.50 100 LYS A CA 1
ATOM 732 C C . LYS A 1 100 ? -5.450 1.153 11.985 1.00 92.50 100 LYS A C 1
ATOM 734 O O . LYS A 1 100 ? -5.860 1.736 12.982 1.00 92.50 100 LYS A O 1
ATOM 739 N N . TYR A 1 101 ? -6.200 0.995 10.894 1.00 91.69 101 TYR A N 1
ATOM 740 C CA . TYR A 1 101 ? -7.564 1.516 10.787 1.00 91.69 101 TYR A CA 1
ATOM 741 C C . TYR A 1 101 ? -8.481 0.960 11.883 1.00 91.69 101 TYR A C 1
ATOM 743 O O . TYR A 1 101 ? -9.257 1.716 12.467 1.00 91.69 101 TYR A O 1
ATOM 751 N N . GLN A 1 102 ? -8.383 -0.335 12.200 1.00 90.00 102 GLN A N 1
ATOM 752 C CA . GLN A 1 102 ? -9.146 -0.942 13.298 1.00 90.00 102 GLN A CA 1
ATOM 753 C C . GLN A 1 102 ? -8.760 -0.351 14.660 1.00 90.00 102 GLN A C 1
ATOM 755 O O . GLN A 1 102 ? -9.641 0.007 15.443 1.00 90.00 102 GLN A O 1
ATOM 760 N N . SER A 1 103 ? -7.460 -0.194 14.922 1.00 90.94 103 SER A N 1
ATOM 761 C CA . SER A 1 103 ? -6.951 0.419 16.152 1.00 90.94 103 SER A CA 1
ATOM 762 C C . SER A 1 103 ? -7.410 1.873 16.301 1.00 90.94 103 SER A C 1
ATOM 764 O O . SER A 1 103 ? -7.892 2.265 17.362 1.00 90.94 103 SER A O 1
ATOM 766 N N . ASP A 1 104 ? -7.322 2.668 15.234 1.00 90.88 104 ASP A N 1
ATOM 767 C CA . ASP A 1 104 ? -7.725 4.078 15.236 1.00 90.88 104 ASP A CA 1
ATOM 768 C C . ASP A 1 104 ? -9.237 4.233 15.481 1.00 90.88 104 ASP A C 1
ATOM 770 O O . ASP A 1 104 ? -9.674 5.146 16.185 1.00 90.88 104 ASP A O 1
ATOM 774 N N . MET A 1 105 ? -10.055 3.327 14.933 1.00 86.44 105 MET A N 1
ATOM 775 C CA . MET A 1 105 ? -11.496 3.291 15.206 1.00 86.44 105 MET A CA 1
ATOM 776 C C . MET A 1 105 ? -11.800 2.950 16.668 1.00 86.44 105 MET A C 1
ATOM 778 O O . MET A 1 105 ? -12.629 3.624 17.281 1.00 86.44 105 MET A O 1
ATOM 782 N N . ALA A 1 106 ? -11.119 1.953 17.238 1.00 83.12 106 ALA A N 1
ATOM 783 C CA . ALA A 1 106 ? -11.285 1.589 18.644 1.00 83.12 106 ALA A CA 1
ATOM 784 C C . ALA A 1 106 ? -10.861 2.733 19.582 1.00 83.12 106 ALA A C 1
ATOM 786 O O . ALA A 1 106 ? -11.588 3.068 20.515 1.00 83.12 106 ALA A O 1
ATOM 787 N N . GLY A 1 107 ? -9.732 3.388 19.292 1.00 85.06 107 GLY A N 1
ATOM 788 C CA . GLY A 1 107 ? -9.251 4.536 20.062 1.00 85.06 107 GLY A CA 1
ATOM 789 C C . GLY A 1 107 ? -10.238 5.706 20.065 1.00 85.06 107 GLY A C 1
ATOM 790 O O . GLY A 1 107 ? -10.492 6.291 21.116 1.00 85.06 107 GLY A O 1
ATOM 791 N N . ARG A 1 108 ? -10.861 6.012 18.917 1.00 84.44 108 ARG A N 1
ATOM 792 C CA . ARG A 1 108 ? -11.908 7.047 18.832 1.00 84.44 108 ARG A CA 1
ATOM 793 C C . ARG A 1 108 ? -13.114 6.737 19.719 1.00 84.44 108 ARG A C 1
ATOM 795 O O . ARG A 1 108 ? -13.555 7.623 20.444 1.00 84.44 108 ARG A O 1
ATOM 802 N N . ALA A 1 109 ? -13.611 5.500 19.694 1.00 83.50 109 ALA A N 1
ATOM 803 C CA . ALA A 1 109 ? -14.749 5.093 20.519 1.00 83.50 109 ALA A CA 1
ATOM 804 C C . ALA A 1 109 ? -14.435 5.189 22.022 1.00 83.50 109 ALA A C 1
ATOM 806 O O . ALA A 1 109 ? -15.242 5.708 22.794 1.00 83.50 109 ALA A O 1
ATOM 807 N N . THR A 1 110 ? -13.240 4.755 22.432 1.00 85.19 110 THR A N 1
ATOM 808 C CA . THR A 1 110 ? -12.776 4.887 23.821 1.00 85.19 110 THR A CA 1
ATOM 809 C C . THR A 1 110 ? -12.679 6.350 24.243 1.00 85.19 110 THR A C 1
ATOM 811 O O . THR A 1 110 ? -13.162 6.707 25.314 1.00 85.19 110 THR A O 1
ATOM 814 N N . ASN A 1 111 ? -12.109 7.215 23.399 1.00 88.81 111 ASN A N 1
ATOM 815 C CA . ASN A 1 111 ? -11.992 8.643 23.701 1.00 88.81 111 ASN A CA 1
ATOM 816 C C . ASN A 1 111 ? -13.365 9.311 23.858 1.00 88.81 111 ASN A C 1
ATOM 818 O O . ASN A 1 111 ? -13.545 10.133 24.755 1.00 88.81 111 ASN A O 1
ATOM 822 N N . GLU A 1 112 ? -14.342 8.944 23.026 1.00 91.62 112 GLU A N 1
ATOM 823 C CA . GLU A 1 112 ? -15.703 9.471 23.136 1.00 91.62 112 GLU A CA 1
ATOM 824 C C . GLU A 1 112 ? -16.389 9.017 24.434 1.00 91.62 112 GLU A C 1
ATOM 826 O O . GLU A 1 112 ? -17.026 9.828 25.111 1.00 91.62 112 GLU A O 1
ATOM 831 N N . LEU A 1 113 ? -16.220 7.750 24.828 1.00 87.50 113 LEU A N 1
ATOM 832 C CA . LEU A 1 113 ? -16.743 7.242 26.097 1.00 87.50 113 LEU A CA 1
ATOM 833 C C . LEU A 1 113 ? -16.122 7.972 27.293 1.00 87.50 113 LEU A C 1
ATOM 835 O O . LEU A 1 113 ? -16.854 8.432 28.169 1.00 87.50 113 LEU A O 1
ATOM 839 N N . THR A 1 114 ? -14.798 8.122 27.313 1.00 89.88 114 THR A N 1
ATOM 840 C CA . THR A 1 114 ? -14.094 8.855 28.373 1.00 89.88 114 THR A CA 1
ATOM 841 C C . THR A 1 114 ? -14.575 10.303 28.456 1.00 89.88 114 THR A C 1
ATOM 843 O O . THR A 1 114 ? -14.871 10.779 29.547 1.00 89.88 114 THR A O 1
ATOM 846 N N . SER A 1 115 ? -14.754 10.980 27.317 1.00 93.19 115 SER A N 1
ATOM 847 C CA . SER A 1 115 ? -15.285 12.349 27.293 1.00 93.19 115 SER A CA 1
ATOM 848 C C . SER A 1 115 ? -16.688 12.434 27.896 1.00 93.19 115 SER A C 1
ATOM 850 O O . SER A 1 115 ? -16.959 13.329 28.691 1.00 93.19 115 SER A O 1
ATOM 852 N N . LYS A 1 116 ? -17.583 11.495 27.559 1.00 92.06 116 LYS A N 1
ATOM 853 C CA . LYS A 1 116 ? -18.937 11.465 28.134 1.00 92.06 116 LYS A CA 1
ATOM 854 C C . LYS A 1 116 ? -18.912 11.202 29.640 1.00 92.06 116 LYS A C 1
ATOM 856 O O . LYS A 1 116 ? -19.703 11.797 30.365 1.00 92.06 116 LYS A O 1
ATOM 861 N N . LEU A 1 117 ? -18.027 10.324 30.114 1.00 93.06 117 LEU A N 1
ATOM 862 C CA . LEU A 1 117 ? -17.860 10.055 31.546 1.00 93.06 117 LEU A CA 1
ATOM 863 C C . LEU A 1 117 ? -17.359 11.294 32.299 1.00 93.06 117 LEU A C 1
ATOM 865 O O . LEU A 1 117 ? -17.888 11.607 33.366 1.00 93.06 117 LEU A O 1
ATOM 869 N N . ASP A 1 118 ? -16.407 12.030 31.727 1.00 93.56 118 ASP A N 1
ATOM 870 C CA . ASP A 1 118 ? -15.915 13.289 32.295 1.00 93.56 118 ASP A CA 1
ATOM 871 C C . ASP A 1 118 ? -17.012 14.359 32.360 1.00 93.56 118 ASP A C 1
ATOM 873 O O . ASP A 1 118 ? -17.139 15.061 33.366 1.00 93.56 118 ASP A O 1
ATOM 877 N N . ASP A 1 119 ? -17.831 14.477 31.315 1.00 92.44 119 ASP A N 1
ATOM 878 C CA . ASP A 1 119 ? -18.945 15.428 31.289 1.00 92.44 119 ASP A CA 1
ATOM 879 C C . ASP A 1 119 ? -20.030 15.064 32.313 1.00 92.44 119 ASP A C 1
ATOM 881 O O . ASP A 1 119 ? -20.538 15.943 33.014 1.00 92.44 119 ASP A O 1
ATOM 885 N N . LEU A 1 120 ? -20.342 13.772 32.464 1.00 92.88 120 LEU A N 1
ATOM 886 C CA . LEU A 1 120 ? -21.265 13.284 33.493 1.00 92.88 120 LEU A CA 1
ATOM 887 C C . LEU A 1 120 ? -20.747 13.585 34.899 1.00 92.88 120 LEU A C 1
ATOM 889 O O . LEU A 1 120 ? -21.505 14.087 35.730 1.00 92.88 120 LEU A O 1
ATOM 893 N N . ARG A 1 121 ? -19.457 13.341 35.158 1.00 92.06 121 ARG A N 1
ATOM 894 C CA . ARG A 1 121 ? -18.827 13.660 36.444 1.00 92.06 121 ARG A CA 1
ATOM 895 C C . ARG A 1 121 ? -18.949 15.148 36.771 1.00 92.06 121 ARG A C 1
ATOM 897 O O . ARG A 1 121 ? -19.398 15.493 37.860 1.00 92.06 121 ARG A O 1
ATOM 904 N N . LYS A 1 122 ? -18.612 16.027 35.823 1.00 94.00 122 LYS A N 1
ATOM 905 C CA . LYS A 1 122 ? -18.750 17.485 36.001 1.00 94.00 122 LYS A CA 1
ATOM 906 C C . LYS A 1 122 ? -20.201 17.896 36.252 1.00 94.00 122 LYS A C 1
ATOM 908 O O . LYS A 1 122 ? -20.455 18.784 37.061 1.00 94.00 122 LYS A O 1
ATOM 913 N N . GLY A 1 123 ? -21.149 17.260 35.561 1.00 90.31 123 GLY A N 1
ATOM 914 C CA . GLY A 1 123 ? -22.579 17.496 35.749 1.00 90.31 123 GLY A CA 1
ATOM 915 C C . GLY A 1 123 ? -23.060 17.138 37.157 1.00 90.31 123 GLY A C 1
ATOM 916 O O . GLY A 1 123 ? -23.804 17.916 37.752 1.00 90.31 123 GLY A O 1
ATOM 917 N N . VAL A 1 124 ? -22.599 16.007 37.703 1.00 94.06 124 VAL A N 1
ATOM 918 C CA . VAL A 1 124 ? -22.897 15.586 39.083 1.00 94.06 124 VAL A CA 1
ATOM 919 C C . VAL A 1 124 ? -22.285 16.556 40.094 1.00 94.06 124 VAL A C 1
ATOM 921 O O . VAL A 1 124 ? -23.020 17.089 40.919 1.00 94.06 124 VAL A O 1
ATOM 924 N N . GLU A 1 125 ? -20.993 16.880 39.972 1.00 92.06 125 GLU A N 1
ATOM 925 C CA . GLU A 1 125 ? -20.313 17.831 40.872 1.00 92.06 125 GLU A CA 1
ATOM 926 C C . GLU A 1 125 ? -21.011 19.209 40.882 1.00 92.06 125 GLU A C 1
ATOM 928 O O . GLU A 1 125 ? -21.137 19.857 41.922 1.00 92.06 125 GLU A O 1
ATOM 933 N N . ALA A 1 126 ? -21.501 19.670 39.726 1.00 90.94 126 ALA A N 1
ATOM 934 C CA . ALA A 1 126 ? -22.248 20.922 39.625 1.00 90.94 126 ALA A CA 1
ATOM 935 C C . ALA A 1 126 ? -23.653 20.841 40.247 1.00 90.94 126 ALA A C 1
ATOM 937 O O . ALA A 1 126 ? -24.152 21.847 40.753 1.00 90.94 126 ALA A O 1
ATOM 938 N N . ALA A 1 127 ? -24.310 19.681 40.182 1.00 88.19 127 A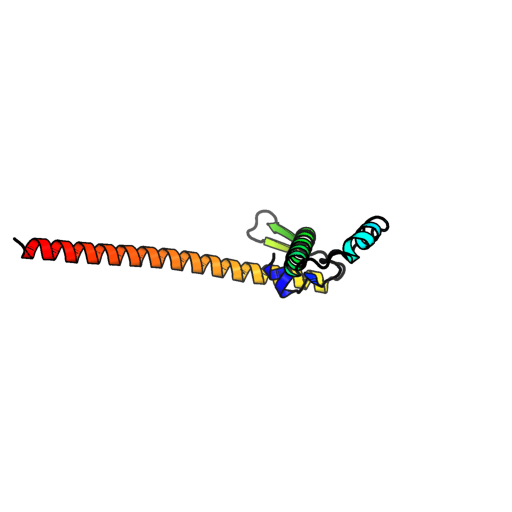LA A N 1
ATOM 939 C CA . ALA A 1 127 ? -25.610 19.465 40.806 1.00 88.19 127 ALA A CA 1
ATOM 940 C C . ALA A 1 127 ? -25.499 19.387 42.336 1.00 88.19 127 ALA A C 1
ATOM 942 O O . ALA A 1 127 ? -26.331 19.976 43.020 1.00 88.19 127 ALA A O 1
ATOM 943 N N . GLU A 1 128 ? -24.460 18.737 42.863 1.00 86.31 128 GLU A N 1
ATOM 944 C CA . GLU A 1 128 ? -24.201 18.644 44.307 1.00 86.31 128 GLU A CA 1
ATOM 945 C C . GLU A 1 128 ? -23.967 20.024 44.932 1.00 86.31 128 GLU A C 1
ATOM 947 O O . GLU A 1 128 ? -24.642 20.373 45.897 1.00 86.31 128 GLU A O 1
ATOM 952 N N . ARG A 1 129 ? -23.121 20.870 44.323 1.00 86.38 129 ARG A N 1
ATOM 953 C CA . ARG A 1 129 ? -22.905 22.252 44.805 1.00 86.38 129 ARG A CA 1
ATOM 954 C C . ARG A 1 129 ? -24.193 23.070 44.859 1.00 86.38 129 ARG A C 1
ATOM 956 O O . ARG A 1 129 ? -24.419 23.814 45.801 1.00 86.38 129 ARG A O 1
ATOM 963 N N . LYS A 1 130 ? -25.069 22.903 43.862 1.00 83.88 130 LYS A N 1
ATOM 964 C CA . LYS A 1 130 ? -26.370 23.585 43.843 1.00 83.88 130 LYS A CA 1
ATOM 965 C C . LYS A 1 130 ? -27.301 23.129 44.959 1.00 83.88 130 LYS A C 1
ATOM 967 O O . LYS A 1 130 ? -28.220 23.868 45.261 1.00 83.88 130 LYS A O 1
ATOM 972 N N . VAL A 1 131 ? -27.133 21.929 45.511 1.00 86.00 131 VAL A N 1
ATOM 973 C CA . VAL A 1 131 ? -27.916 21.474 46.668 1.00 86.00 131 VAL A CA 1
ATOM 974 C C . VAL A 1 131 ? -27.319 22.013 47.966 1.00 86.00 131 VAL A C 1
ATOM 976 O O . VAL A 1 131 ? -28.080 22.360 48.855 1.00 86.00 131 VAL A O 1
ATOM 979 N N . GLU A 1 132 ? -25.992 22.124 48.070 1.00 76.62 132 GLU A N 1
ATOM 980 C CA . GLU A 1 132 ? -25.323 22.711 49.245 1.00 76.62 132 GLU A CA 1
ATOM 981 C C . GLU A 1 132 ? -25.584 24.217 49.412 1.00 76.62 132 GLU A C 1
ATOM 983 O O . GLU A 1 132 ? -25.580 24.714 50.536 1.00 76.62 132 GLU A O 1
ATOM 988 N N . ASP A 1 133 ? -25.821 24.940 48.313 1.00 74.31 133 ASP A N 1
ATOM 989 C CA . ASP A 1 133 ? -26.104 26.381 48.330 1.00 74.31 133 ASP A CA 1
ATOM 990 C C . ASP A 1 133 ? -27.554 26.739 48.762 1.00 74.31 133 ASP A C 1
ATOM 992 O O . ASP A 1 133 ? -27.851 27.926 48.934 1.00 74.31 133 ASP A O 1
ATOM 996 N N . PHE A 1 134 ? -28.462 25.758 48.915 1.00 58.12 134 PHE A N 1
ATOM 997 C CA . PHE A 1 134 ? -29.872 25.933 49.327 1.00 58.12 134 PHE A CA 1
ATOM 998 C C . PHE A 1 134 ? -30.125 25.475 50.769 1.00 58.12 134 PHE A C 1
ATOM 1000 O O . PHE A 1 134 ? -30.926 26.156 51.453 1.00 58.12 134 PHE A O 1
#

pLDDT: mean 84.14, std 16.36, range [43.06, 97.94]

Sequence (134 aa):
LDQVVKNLNLVNDPEFNGQGSGGLGVMSLIRSIVSRHDGPGGVDEVRRQALAVGNLAKSLSVERTGKTFVISVSAVTQNGEKSALIANTTRTVFQQEAAKYQSDMAGRATNELTSKLDDLRKGVEAAERKVEDF

Foldseek 3Di:
DLVLCVVVVLLPPCQQQVNPDDDPDDVVVVVVVVVPDPDPVVVVVVVSSVSSVVSQVVQWDWDDDDPDPDIDIFGDDPDPVVGVSSSVSVVVVVVVVVVVVVVVVVVVVVVVVVVVVVVVVVVVVVVVVVVVVD

Radius of gyration: 26.03 Å; chains: 1; bounding box: 49×43×79 Å

Secondary structure (DSSP, 8-state):
-HHHHHHTTGGG-TTTTT-S----SSHHHHHHHHTT----HHHHHHHHHHHHHHHHHHHEEEEE-TTSSPEEEEE--SSHHHHHHHHHHHHHHHHHHHHHHHHHHHHHHHHHHHHHHHHHHHHHHHHHHHHHT-